Protein AF-A0A963G6W2-F1 (afdb_monomer_lite)

Radius of gyration: 11.75 Å; chains: 1; bounding box: 25×18×29 Å

Sequence (48 aa):
GPGIPEQEQERIFDPFYRRPGMREGVDKGVGLGLALVRQIARHHDGDV

Structure (mmCIF, N/CA/C/O backbone):
data_AF-A0A963G6W2-F1
#
_entry.id   AF-A0A963G6W2-F1
#
loop_
_atom_site.group_PDB
_atom_site.id
_atom_site.type_symbol
_atom_site.label_atom_id
_atom_site.label_alt_id
_atom_site.label_comp_id
_atom_site.label_asym_id
_atom_site.label_entity_id
_atom_site.label_seq_id
_atom_site.pdbx_PDB_ins_code
_atom_site.Cartn_x
_atom_site.Cartn_y
_atom_site.Cartn_z
_atom_site.occupancy
_atom_site.B_iso_or_equiv
_atom_site.auth_seq_id
_atom_site.auth_comp_id
_atom_site.auth_asym_id
_atom_site.auth_atom_id
_atom_site.pdbx_PDB_model_num
ATOM 1 N N . GLY A 1 1 ? 5.466 -8.711 13.157 1.00 59.72 1 GLY A N 1
ATOM 2 C CA . GLY A 1 1 ? 5.464 -7.337 13.703 1.00 59.72 1 GLY A CA 1
ATOM 3 C C . GLY A 1 1 ? 4.033 -6.902 13.960 1.00 59.72 1 GLY A C 1
ATOM 4 O O . GLY A 1 1 ? 3.142 -7.682 13.636 1.00 59.72 1 GLY A O 1
ATOM 5 N N . PRO A 1 2 ? 3.792 -5.710 14.530 1.00 79.12 2 PRO A N 1
ATOM 6 C CA . PRO A 1 2 ? 2.443 -5.152 14.568 1.00 79.12 2 PRO A CA 1
ATOM 7 C C . PRO A 1 2 ? 1.922 -5.024 13.130 1.00 79.12 2 PRO A C 1
ATOM 9 O O . PRO A 1 2 ? 2.662 -4.590 12.247 1.00 79.12 2 PRO A O 1
ATOM 12 N N . GLY A 1 3 ? 0.690 -5.467 12.891 1.00 84.25 3 GLY A N 1
ATOM 13 C CA . GLY A 1 3 ? 0.051 -5.381 11.578 1.00 84.25 3 GLY A CA 1
ATOM 14 C C . GLY A 1 3 ? -0.218 -3.938 11.134 1.00 84.25 3 GLY A C 1
ATOM 15 O O . GLY A 1 3 ? 0.091 -2.968 11.836 1.00 84.25 3 GLY A O 1
ATOM 16 N N . ILE A 1 4 ? -0.812 -3.807 9.949 1.00 86.69 4 ILE A N 1
ATOM 17 C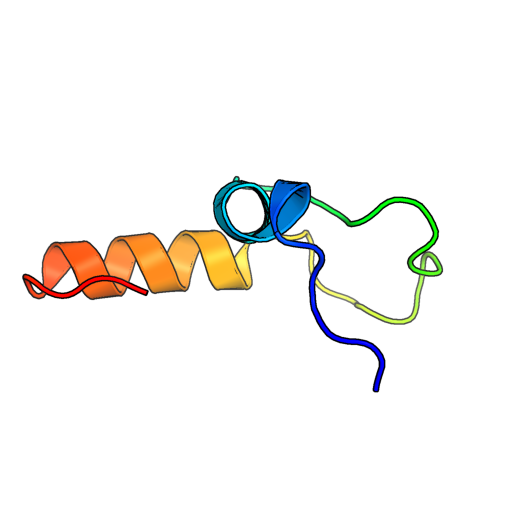 CA . ILE A 1 4 ? -1.271 -2.527 9.402 1.00 86.69 4 ILE A CA 1
ATOM 18 C C . ILE A 1 4 ? -2.644 -2.210 10.022 1.00 86.69 4 ILE A C 1
ATOM 20 O O . ILE A 1 4 ? -3.534 -3.062 9.949 1.00 86.69 4 ILE A O 1
ATOM 24 N N . PRO A 1 5 ? -2.838 -1.035 10.650 1.00 89.75 5 PRO A N 1
ATOM 25 C CA . PRO A 1 5 ? -4.145 -0.627 11.161 1.00 89.75 5 PRO A CA 1
ATOM 26 C C . PRO A 1 5 ? -5.186 -0.593 10.045 1.00 89.75 5 PRO A C 1
ATOM 28 O O . PRO A 1 5 ? -4.864 -0.196 8.928 1.00 89.75 5 PRO A O 1
ATOM 31 N N . GLU A 1 6 ? -6.435 -0.943 10.346 1.00 89.75 6 GLU A N 1
ATOM 32 C CA . GLU A 1 6 ? -7.532 -0.963 9.362 1.00 89.75 6 GLU A CA 1
ATOM 33 C C . GLU A 1 6 ? -7.687 0.367 8.618 1.00 89.75 6 GLU A C 1
ATOM 35 O O . GLU A 1 6 ? -7.912 0.388 7.413 1.00 89.75 6 GLU A O 1
ATOM 40 N N . GLN A 1 7 ? -7.458 1.486 9.305 1.00 89.94 7 GLN A N 1
ATOM 41 C CA . GLN A 1 7 ? -7.564 2.829 8.728 1.00 89.94 7 GLN A CA 1
ATOM 42 C C . GLN A 1 7 ? -6.461 3.133 7.701 1.00 89.94 7 GLN A C 1
ATOM 44 O O . GLN A 1 7 ? -6.558 4.102 6.946 1.00 89.94 7 GLN A O 1
ATOM 49 N N . GLU A 1 8 ? -5.388 2.344 7.699 1.00 90.12 8 GLU A N 1
ATOM 50 C CA . GLU A 1 8 ? -4.256 2.498 6.792 1.00 90.12 8 GLU A CA 1
ATOM 51 C C . GLU A 1 8 ? -4.258 1.458 5.664 1.00 90.12 8 GLU A C 1
ATOM 53 O O . GLU A 1 8 ? -3.593 1.693 4.662 1.00 90.12 8 GLU A O 1
ATOM 58 N N . GLN A 1 9 ? -5.011 0.355 5.778 1.00 90.25 9 GLN A N 1
ATOM 59 C CA . GLN A 1 9 ? -4.982 -0.765 4.819 1.00 90.25 9 GLN A CA 1
ATOM 60 C C . GLN A 1 9 ? -5.290 -0.349 3.377 1.00 90.25 9 GLN A C 1
ATOM 62 O O . GLN A 1 9 ? -4.661 -0.845 2.456 1.00 90.25 9 GLN A O 1
ATOM 67 N N . GLU A 1 10 ? -6.206 0.592 3.170 1.00 92.00 10 GLU A N 1
ATOM 68 C CA . GLU A 1 10 ? -6.486 1.154 1.839 1.00 92.00 10 GLU A CA 1
ATOM 69 C C . GLU A 1 10 ? -5.360 2.082 1.363 1.00 92.00 10 GLU A C 1
ATOM 71 O O . GLU A 1 10 ? -4.944 2.064 0.203 1.00 92.00 10 GLU A O 1
ATOM 76 N N . ARG A 1 11 ? -4.835 2.884 2.291 1.00 91.69 11 ARG A N 1
ATOM 77 C CA . ARG A 1 11 ? -3.896 3.975 2.016 1.00 91.69 11 ARG A CA 1
ATOM 78 C C . ARG A 1 11 ? -2.491 3.482 1.701 1.00 91.69 11 ARG A C 1
ATOM 80 O O . ARG A 1 11 ? -1.748 4.185 1.030 1.00 91.69 11 ARG A O 1
ATOM 87 N N . ILE A 1 12 ? -2.111 2.278 2.139 1.00 90.62 12 ILE A N 1
ATOM 88 C CA . ILE A 1 12 ? -0.794 1.700 1.808 1.00 90.62 12 ILE A CA 1
ATOM 89 C C . ILE A 1 12 ? -0.590 1.493 0.305 1.00 90.62 12 ILE A C 1
ATOM 91 O O . ILE A 1 12 ? 0.549 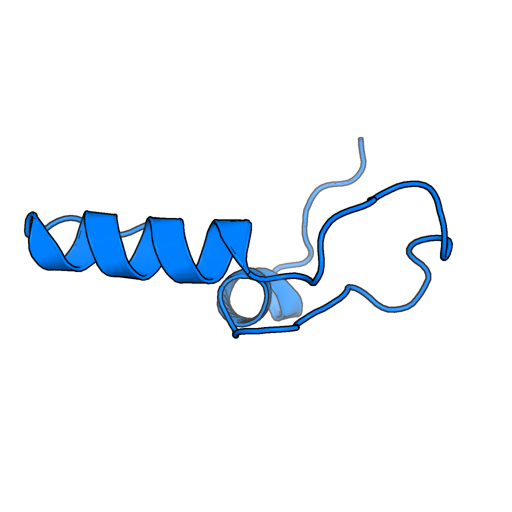1.374 -0.145 1.00 90.62 12 ILE A O 1
ATOM 95 N N . PHE A 1 13 ? -1.679 1.446 -0.462 1.00 93.44 13 PHE A N 1
ATOM 96 C CA . PHE A 1 13 ? -1.651 1.342 -1.914 1.00 93.44 13 PHE A CA 1
ATOM 97 C C . PHE A 1 13 ? -1.678 2.708 -2.612 1.00 93.44 13 PHE A C 1
ATOM 99 O O . PHE A 1 13 ? -1.608 2.753 -3.841 1.00 93.44 13 PHE A O 1
ATOM 106 N N . ASP A 1 14 ? -1.774 3.812 -1.868 1.00 92.81 14 ASP A N 1
ATOM 107 C CA . ASP A 1 14 ? -1.677 5.148 -2.442 1.00 92.81 14 ASP A CA 1
ATOM 108 C C . ASP A 1 14 ? -0.218 5.431 -2.845 1.00 92.81 14 ASP A C 1
ATOM 110 O O . ASP A 1 14 ? 0.709 5.189 -2.060 1.00 92.81 14 ASP A O 1
ATOM 114 N N . PRO A 1 15 ? 0.029 5.969 -4.052 1.00 89.88 15 PRO A N 1
ATOM 115 C CA . PRO A 1 15 ? 1.372 6.348 -4.471 1.00 89.88 15 PRO A CA 1
ATOM 116 C C . PRO A 1 15 ? 2.033 7.303 -3.472 1.00 89.88 15 PRO A C 1
ATOM 118 O O . PRO A 1 15 ? 1.431 8.289 -3.048 1.00 89.88 15 PRO A O 1
ATOM 121 N N . PHE A 1 16 ? 3.296 7.031 -3.136 1.00 87.94 16 PHE A N 1
ATOM 122 C CA . PHE A 1 16 ? 4.118 7.819 -2.205 1.00 87.94 16 PHE A CA 1
ATOM 123 C C . PHE A 1 16 ? 3.649 7.806 -0.745 1.00 87.94 16 PHE A C 1
ATOM 125 O O . PHE A 1 16 ? 4.244 8.495 0.094 1.00 87.94 16 PHE A O 1
ATOM 132 N N . TYR A 1 17 ? 2.624 7.018 -0.406 1.00 86.94 17 TYR A N 1
ATOM 133 C CA . TYR A 1 17 ? 2.190 6.892 0.974 1.00 86.94 17 TYR A CA 1
ATOM 134 C C . TYR A 1 17 ? 3.282 6.251 1.832 1.00 86.94 17 TYR A C 1
ATOM 136 O O . TYR A 1 17 ? 3.872 5.222 1.493 1.00 86.94 17 TYR A O 1
ATOM 144 N N . ARG A 1 18 ? 3.546 6.881 2.978 1.00 80.50 18 ARG A N 1
ATOM 145 C CA . ARG A 1 18 ? 4.442 6.375 4.016 1.00 80.50 18 ARG A CA 1
ATOM 146 C C . ARG A 1 18 ? 3.737 6.479 5.356 1.00 80.50 18 ARG A C 1
ATOM 148 O O . ARG A 1 18 ? 3.193 7.531 5.696 1.00 80.50 18 ARG A O 1
ATOM 155 N N . ARG A 1 19 ? 3.776 5.392 6.125 1.00 77.75 19 ARG A N 1
ATOM 156 C CA . ARG A 1 19 ? 3.184 5.360 7.459 1.00 77.75 19 ARG A CA 1
ATOM 157 C C . ARG A 1 19 ? 3.902 6.362 8.376 1.00 77.75 19 ARG A C 1
ATOM 159 O O . ARG A 1 19 ? 5.133 6.304 8.479 1.00 77.75 19 ARG A O 1
ATOM 166 N N . PRO A 1 20 ? 3.177 7.257 9.069 1.00 72.81 20 PRO A N 1
ATOM 167 C CA . PRO A 1 20 ? 3.778 8.163 10.041 1.00 72.81 20 PRO A CA 1
ATOM 168 C C . PRO A 1 20 ? 4.519 7.369 11.127 1.00 72.81 20 PRO A C 1
ATOM 170 O O . PRO A 1 20 ? 3.976 6.416 11.681 1.00 72.81 20 PRO A O 1
ATOM 173 N N . GLY A 1 21 ? 5.765 7.738 11.429 1.00 70.94 21 GLY A N 1
ATOM 174 C CA . GLY A 1 21 ? 6.591 7.047 12.431 1.00 70.94 21 GLY A CA 1
ATOM 175 C C . GLY A 1 21 ? 7.442 5.889 11.894 1.00 70.94 21 GLY A C 1
ATOM 176 O O . GLY A 1 21 ? 8.246 5.330 12.643 1.00 70.94 21 GLY A O 1
ATOM 177 N N . MET A 1 22 ? 7.336 5.556 10.603 1.00 65.69 22 MET A N 1
ATOM 178 C CA . MET A 1 22 ? 8.313 4.700 9.932 1.00 65.69 22 MET A CA 1
ATOM 179 C C . MET A 1 22 ? 9.615 5.500 9.755 1.00 65.69 22 MET A C 1
A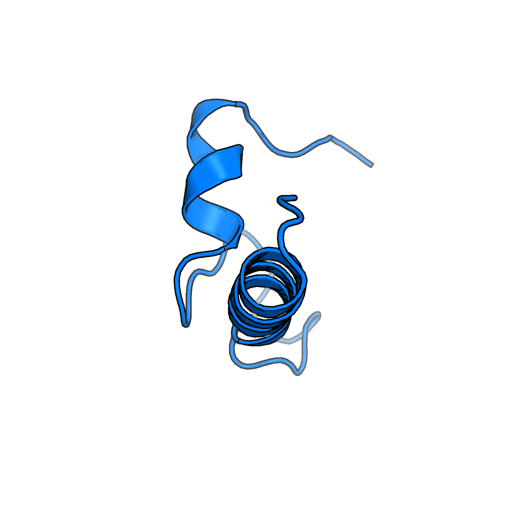TOM 181 O O . MET A 1 22 ? 9.607 6.599 9.201 1.00 65.69 22 MET A O 1
ATOM 185 N N . ARG A 1 23 ? 10.727 5.000 10.311 1.00 58.84 23 ARG A N 1
ATOM 186 C CA . ARG A 1 23 ? 12.007 5.727 10.354 1.00 58.84 23 ARG A CA 1
ATOM 187 C C . ARG A 1 23 ? 12.506 6.010 8.936 1.00 58.84 23 ARG A C 1
ATOM 189 O O . ARG A 1 23 ? 12.716 5.076 8.161 1.00 58.84 23 ARG A O 1
ATOM 196 N N . GLU A 1 24 ? 12.748 7.283 8.627 1.00 54.62 24 GLU A N 1
ATOM 197 C CA . GLU A 1 24 ? 13.430 7.689 7.398 1.00 54.62 24 GLU A CA 1
ATOM 198 C C . GLU A 1 24 ? 14.784 6.966 7.315 1.00 54.62 24 GLU A C 1
ATOM 200 O O . GLU A 1 24 ? 15.631 7.114 8.194 1.00 54.62 24 GLU A O 1
ATOM 205 N N . GLY A 1 25 ? 14.956 6.113 6.300 1.00 55.44 25 GLY A N 1
ATOM 206 C CA . GLY A 1 25 ? 16.202 5.379 6.048 1.00 55.44 25 GLY A CA 1
ATOM 207 C C . GLY A 1 25 ? 16.150 3.854 6.204 1.00 55.44 25 GLY A C 1
ATOM 208 O O . GLY A 1 25 ? 17.103 3.204 5.780 1.00 55.44 25 GLY A O 1
ATOM 209 N N . VAL A 1 26 ? 15.075 3.262 6.748 1.00 58.22 26 VAL A N 1
ATOM 210 C CA . VAL A 1 26 ? 14.922 1.784 6.768 1.00 58.22 26 VAL A CA 1
ATOM 211 C C . VAL A 1 26 ? 14.412 1.268 5.420 1.00 58.22 26 VAL A C 1
ATOM 213 O O . VAL A 1 26 ? 14.947 0.299 4.887 1.00 58.22 26 VAL A O 1
ATOM 216 N N . ASP A 1 27 ? 13.456 1.974 4.820 1.00 59.19 27 ASP A N 1
ATOM 217 C CA . ASP A 1 27 ? 12.941 1.672 3.490 1.00 59.19 27 ASP A CA 1
ATOM 218 C C . ASP A 1 27 ? 13.566 2.618 2.465 1.00 59.19 27 ASP A C 1
ATOM 220 O O . ASP A 1 27 ? 13.249 3.804 2.399 1.00 59.19 27 ASP A O 1
ATOM 224 N N . LYS A 1 28 ? 14.464 2.089 1.625 1.00 64.44 28 LYS A N 1
ATOM 225 C CA . LYS A 1 28 ? 15.042 2.821 0.480 1.00 64.44 28 LYS A CA 1
AT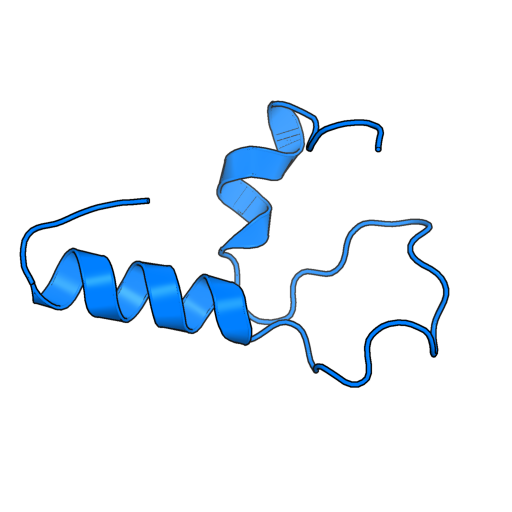OM 226 C C . LYS A 1 28 ? 14.020 3.111 -0.636 1.00 64.44 28 LYS A C 1
ATOM 228 O O . LYS A 1 28 ? 14.383 3.671 -1.666 1.00 64.44 28 LYS A O 1
ATOM 233 N N . GLY A 1 29 ? 12.764 2.697 -0.469 1.00 71.06 29 GLY A N 1
ATOM 234 C CA . GLY A 1 29 ? 11.705 2.846 -1.460 1.00 71.06 29 GLY A CA 1
ATOM 235 C C . GLY A 1 29 ? 10.940 4.161 -1.316 1.00 71.06 29 GLY A C 1
ATOM 236 O O . GLY A 1 29 ? 10.609 4.591 -0.218 1.00 71.06 29 GLY A O 1
ATOM 237 N N . VAL A 1 30 ? 10.573 4.765 -2.445 1.00 81.50 30 VAL A N 1
ATOM 238 C CA . VAL A 1 30 ? 9.778 6.008 -2.508 1.00 81.50 30 VAL A CA 1
ATOM 239 C C . VAL A 1 30 ? 8.274 5.812 -2.233 1.00 81.50 30 VAL A C 1
ATOM 241 O O . VAL A 1 30 ? 7.489 6.719 -2.474 1.00 81.50 30 VAL A O 1
ATOM 244 N N . GLY A 1 31 ? 7.843 4.640 -1.750 1.00 84.12 31 GLY A N 1
ATOM 245 C CA . GLY A 1 31 ? 6.422 4.349 -1.498 1.00 84.12 31 GLY A CA 1
ATOM 246 C C . GLY A 1 31 ? 5.599 4.040 -2.756 1.00 84.12 31 GLY A C 1
ATOM 247 O O . GLY A 1 31 ? 4.419 4.356 -2.813 1.00 84.12 31 GLY A O 1
ATOM 248 N N . LEU A 1 32 ? 6.212 3.453 -3.792 1.00 89.44 32 LEU A N 1
ATOM 249 C CA . LEU A 1 32 ? 5.521 3.098 -5.046 1.00 89.44 32 LEU A CA 1
ATOM 250 C C . LEU A 1 32 ? 5.228 1.601 -5.208 1.00 89.44 32 LEU A C 1
ATOM 252 O O . LEU A 1 32 ? 4.412 1.232 -6.046 1.00 89.44 32 LEU A O 1
ATOM 256 N N . GLY A 1 33 ? 5.881 0.734 -4.428 1.00 90.94 33 GLY A N 1
ATOM 257 C CA . GLY A 1 33 ? 5.804 -0.718 -4.623 1.00 90.94 33 GLY A CA 1
ATOM 258 C C . GLY A 1 33 ? 4.379 -1.263 -4.524 1.00 90.94 33 GL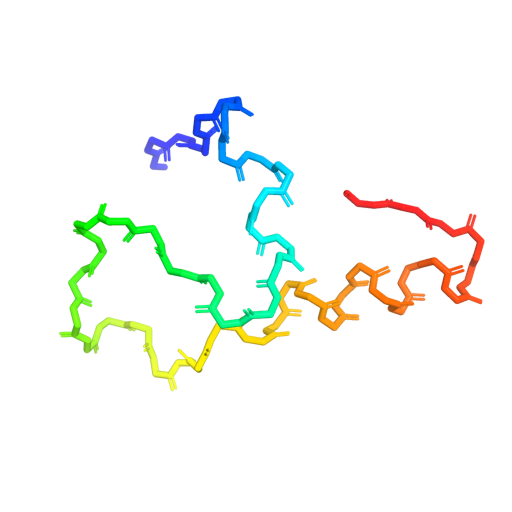Y A C 1
ATOM 259 O O . GLY A 1 33 ? 3.903 -1.901 -5.456 1.00 90.94 33 GLY A O 1
ATOM 260 N N . LEU A 1 34 ? 3.678 -0.966 -3.428 1.00 92.69 34 LEU A N 1
ATOM 261 C CA . LEU A 1 34 ? 2.311 -1.451 -3.212 1.00 92.69 34 LEU A CA 1
ATOM 262 C C . LEU A 1 34 ? 1.311 -0.834 -4.194 1.00 92.69 34 LEU A C 1
ATOM 264 O O . LEU A 1 34 ? 0.469 -1.553 -4.726 1.00 92.69 34 LEU A O 1
ATOM 268 N N . ALA A 1 35 ? 1.453 0.454 -4.512 1.00 93.31 35 ALA A N 1
ATOM 269 C CA . ALA A 1 35 ? 0.638 1.101 -5.538 1.00 93.31 35 ALA A CA 1
ATOM 270 C C . ALA A 1 35 ? 0.744 0.375 -6.891 1.00 93.31 35 ALA A C 1
ATOM 272 O O . ALA A 1 35 ? -0.268 0.092 -7.533 1.00 93.31 35 ALA A O 1
ATOM 273 N N . LEU A 1 36 ? 1.965 -0.005 -7.290 1.00 93.94 36 LEU A N 1
ATOM 274 C CA . LEU A 1 36 ? 2.197 -0.771 -8.511 1.00 93.94 36 LEU A CA 1
ATOM 275 C C . LEU A 1 36 ? 1.615 -2.189 -8.424 1.00 93.94 36 LEU A C 1
ATOM 277 O O . LEU A 1 36 ? 1.005 -2.648 -9.385 1.00 93.94 36 LEU A O 1
ATOM 281 N N . VAL A 1 37 ? 1.761 -2.870 -7.285 1.00 95.75 37 VAL A N 1
ATOM 282 C CA . VAL A 1 37 ? 1.172 -4.205 -7.076 1.00 95.75 37 VAL A CA 1
ATOM 283 C C . VAL A 1 37 ? -0.345 -4.163 -7.250 1.00 95.75 37 VAL A C 1
ATOM 285 O O . VAL A 1 37 ? -0.875 -4.972 -8.009 1.00 95.75 37 VAL A O 1
ATOM 288 N N . ARG A 1 38 ? -1.040 -3.199 -6.627 1.00 95.12 38 ARG A N 1
ATOM 289 C CA . ARG A 1 38 ? -2.500 -3.060 -6.776 1.00 95.12 38 ARG A CA 1
ATOM 290 C C . ARG A 1 38 ? -2.893 -2.743 -8.216 1.00 95.12 38 ARG A C 1
ATOM 292 O O . ARG A 1 38 ? -3.865 -3.298 -8.720 1.00 95.12 38 ARG A O 1
ATOM 299 N N . GLN A 1 39 ? -2.112 -1.914 -8.908 1.00 95.75 39 GLN A N 1
ATOM 300 C CA . GLN A 1 39 ? -2.337 -1.630 -10.325 1.00 95.75 39 GLN A CA 1
ATOM 301 C C . GLN A 1 39 ? -2.194 -2.887 -11.199 1.00 95.75 39 GLN A C 1
ATOM 303 O O . GLN A 1 39 ? -3.034 -3.123 -12.065 1.00 95.75 39 GLN A O 1
ATOM 308 N N . ILE A 1 40 ? -1.155 -3.696 -10.975 1.00 97.38 40 ILE A N 1
ATOM 309 C CA . ILE A 1 40 ? -0.923 -4.940 -11.722 1.00 97.38 40 ILE A CA 1
ATOM 310 C C . ILE A 1 40 ? -2.019 -5.961 -11.407 1.00 97.38 40 ILE A C 1
ATOM 312 O O . ILE A 1 40 ? -2.590 -6.525 -12.334 1.00 97.38 40 ILE A O 1
ATOM 316 N N . ALA A 1 41 ? -2.360 -6.166 -10.132 1.00 97.88 41 ALA A N 1
ATOM 317 C CA . ALA A 1 41 ? -3.422 -7.088 -9.729 1.00 97.88 41 ALA A CA 1
ATOM 318 C C . ALA A 1 41 ? -4.740 -6.761 -10.444 1.00 97.88 41 ALA A C 1
ATOM 320 O O . ALA A 1 41 ? -5.301 -7.629 -11.109 1.00 97.88 41 ALA A O 1
ATOM 321 N N . ARG A 1 42 ? -5.153 -5.488 -10.422 1.00 96.50 42 ARG A N 1
ATOM 322 C CA . ARG A 1 42 ? -6.371 -5.015 -11.102 1.00 96.50 42 ARG A CA 1
ATOM 323 C C . ARG A 1 42 ? -6.311 -5.145 -12.615 1.00 96.50 42 ARG A C 1
ATOM 325 O O . ARG A 1 42 ? -7.333 -5.385 -13.244 1.00 96.50 42 ARG A O 1
ATOM 332 N N . HIS A 1 43 ? -5.127 -5.004 -13.207 1.00 98.00 43 HIS A N 1
ATOM 333 C CA . HIS A 1 43 ? -4.937 -5.244 -14.636 1.00 98.00 43 HIS A CA 1
ATOM 334 C C . HIS A 1 43 ? -5.139 -6.719 -15.023 1.00 98.00 43 HIS A C 1
ATOM 336 O O . HIS A 1 43 ? -5.471 -7.009 -16.168 1.00 98.00 43 HIS A O 1
ATOM 342 N N . HIS A 1 44 ? -4.965 -7.638 -14.072 1.00 98.25 44 HIS A N 1
ATOM 343 C CA . HIS A 1 44 ? -5.184 -9.076 -14.228 1.00 98.25 44 HIS A CA 1
ATOM 344 C C . HIS A 1 44 ? -6.507 -9.551 -13.595 1.00 98.25 44 HIS A C 1
ATOM 346 O O . HIS A 1 44 ? -6.604 -10.711 -13.200 1.00 98.25 44 HIS A O 1
ATOM 352 N N . ASP A 1 45 ? -7.501 -8.663 -13.467 1.00 97.50 45 ASP A N 1
ATOM 353 C CA . ASP A 1 45 ? -8.816 -8.941 -12.861 1.00 97.50 45 ASP A CA 1
ATOM 354 C C . ASP A 1 45 ? -8.758 -9.445 -11.397 1.00 97.50 45 ASP A C 1
ATOM 356 O O . ASP A 1 45 ? -9.692 -10.075 -10.900 1.00 97.50 45 ASP A O 1
ATOM 360 N N . GLY A 1 46 ? -7.660 -9.161 -10.688 1.00 96.50 46 GLY A N 1
ATOM 361 C CA . GLY A 1 46 ? -7.474 -9.426 -9.259 1.00 96.50 46 GLY A CA 1
ATOM 362 C C . GLY A 1 46 ? -7.485 -8.155 -8.399 1.00 96.50 46 GLY A C 1
ATOM 363 O O . GLY A 1 46 ? -7.514 -7.037 -8.908 1.00 96.50 46 GLY A O 1
ATOM 364 N N . ASP A 1 47 ? -7.422 -8.316 -7.077 1.00 94.56 47 ASP A N 1
ATOM 365 C CA . ASP A 1 47 ? -7.279 -7.208 -6.118 1.00 94.56 47 ASP A CA 1
ATOM 366 C C . ASP A 1 47 ? -6.460 -7.664 -4.898 1.00 94.56 47 ASP A C 1
ATOM 368 O O . ASP A 1 47 ? -6.278 -8.869 -4.684 1.00 94.56 47 ASP A O 1
ATOM 372 N N . VAL A 1 48 ? -5.928 -6.703 -4.140 1.00 88.50 48 VAL A N 1
ATOM 373 C CA . VAL A 1 48 ? -5.029 -6.908 -2.986 1.00 88.50 48 VAL A CA 1
ATOM 374 C C . VAL A 1 48 ? -5.408 -6.032 -1.806 1.00 88.50 48 VAL A C 1
ATOM 376 O O . VAL A 1 48 ? -5.913 -4.912 -2.047 1.00 88.50 48 VAL A O 1
#

Foldseek 3Di:
DDDDDPVCPVVLLPQQDDDPPPDPPPDPDSSHPSVVVQVVQVVVVHGD

pLDDT: me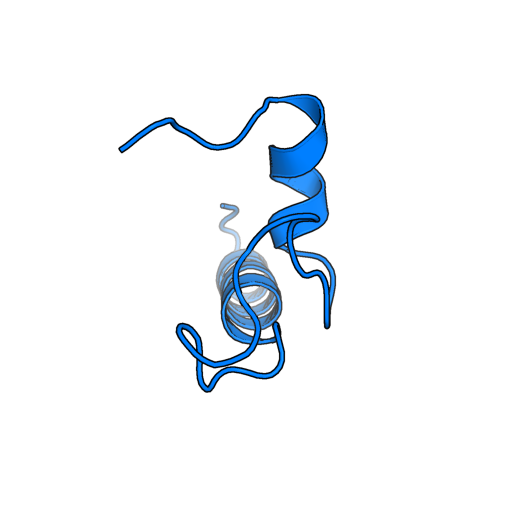an 84.42, std 13.03, range [54.62, 98.25]

Secondary structure (DSSP, 8-state):
-----HHHHTGGGSTT---TTPPTTT--S-S-HHHHHHHHHHHTT---